Protein AF-A0A2G2FXB5-F1 (afdb_monomer_lite)

Structure (mmCIF, N/CA/C/O backbone):
data_AF-A0A2G2FXB5-F1
#
_entry.id   AF-A0A2G2FXB5-F1
#
loop_
_atom_site.group_PDB
_atom_site.id
_atom_site.type_symbol
_atom_site.label_atom_id
_atom_site.label_alt_id
_atom_site.label_comp_id
_atom_site.label_asym_id
_atom_site.label_entity_id
_atom_site.label_seq_id
_atom_site.pdbx_PDB_ins_code
_atom_site.Cartn_x
_atom_site.Cartn_y
_atom_site.Cartn_z
_atom_site.occupancy
_atom_site.B_iso_or_equiv
_atom_site.auth_seq_id
_atom_site.auth_comp_id
_atom_site.auth_asym_id
_atom_site.auth_atom_id
_atom_site.pdbx_PDB_model_num
ATOM 1 N N . MET A 1 1 ? 2.575 -8.261 8.551 1.00 86.75 1 MET A N 1
ATOM 2 C CA . MET A 1 1 ? 2.465 -9.200 7.408 1.00 86.75 1 MET A CA 1
ATOM 3 C C . MET A 1 1 ? 3.075 -8.550 6.173 1.00 86.75 1 MET A C 1
ATOM 5 O O . MET A 1 1 ? 3.110 -7.331 6.108 1.00 86.75 1 MET A O 1
ATOM 9 N N . GLN A 1 2 ? 3.589 -9.329 5.219 1.00 92.19 2 GLN A N 1
ATOM 10 C CA . GLN A 1 2 ? 4.166 -8.803 3.977 1.00 92.19 2 GLN A CA 1
ATOM 11 C C . GLN A 1 2 ? 3.518 -9.486 2.769 1.00 92.19 2 GLN A C 1
ATOM 13 O O . GLN A 1 2 ? 3.446 -10.712 2.721 1.00 92.19 2 GLN A O 1
ATOM 18 N N . ILE A 1 3 ? 3.034 -8.696 1.811 1.00 93.00 3 ILE A N 1
ATOM 19 C CA . ILE A 1 3 ? 2.403 -9.159 0.571 1.00 93.00 3 ILE A CA 1
ATOM 20 C C . ILE A 1 3 ? 3.234 -8.677 -0.614 1.00 93.00 3 ILE A C 1
ATOM 22 O O . ILE A 1 3 ? 3.583 -7.502 -0.690 1.00 93.00 3 ILE A O 1
ATOM 26 N N . TYR A 1 4 ? 3.462 -9.564 -1.577 1.00 94.19 4 TYR A N 1
ATOM 27 C CA . TYR A 1 4 ? 3.954 -9.196 -2.901 1.00 94.19 4 TYR A CA 1
ATOM 28 C C . TYR A 1 4 ? 2.784 -9.125 -3.877 1.00 94.19 4 TYR A C 1
ATOM 30 O O . TYR A 1 4 ? 2.021 -10.085 -4.032 1.00 94.19 4 TYR A O 1
ATOM 38 N N . TYR A 1 5 ? 2.629 -7.984 -4.539 1.00 93.88 5 TYR A N 1
ATOM 39 C CA . TYR A 1 5 ? 1.559 -7.763 -5.496 1.00 93.88 5 TYR A CA 1
ATOM 40 C C . TYR A 1 5 ? 2.108 -7.050 -6.731 1.00 93.88 5 TYR A C 1
ATOM 42 O O . TYR A 1 5 ? 2.212 -5.829 -6.781 1.00 93.88 5 TYR A O 1
ATOM 50 N N . GLY A 1 6 ? 2.514 -7.853 -7.721 1.00 92.56 6 GLY A N 1
ATOM 51 C CA . GLY A 1 6 ? 3.291 -7.333 -8.845 1.00 92.56 6 GLY A CA 1
ATOM 52 C C . GLY A 1 6 ? 4.656 -6.847 -8.340 1.00 92.56 6 GLY A C 1
ATOM 53 O O . GLY A 1 6 ? 5.256 -7.541 -7.517 1.00 92.56 6 GLY A O 1
ATOM 54 N N . PRO A 1 7 ? 5.137 -5.670 -8.773 1.00 93.62 7 PRO A N 1
ATOM 55 C CA . PRO A 1 7 ? 6.385 -5.092 -8.277 1.00 93.62 7 PRO A CA 1
ATOM 56 C C . PRO A 1 7 ? 6.242 -4.402 -6.912 1.00 93.62 7 PRO A C 1
ATOM 58 O O . PRO A 1 7 ? 7.241 -3.969 -6.343 1.00 93.62 7 PRO A O 1
ATOM 61 N N . TYR A 1 8 ? 5.023 -4.291 -6.379 1.00 94.50 8 TYR A N 1
ATOM 62 C CA . TYR A 1 8 ? 4.770 -3.658 -5.092 1.00 94.50 8 TYR A CA 1
ATOM 63 C C . TYR A 1 8 ? 4.905 -4.657 -3.939 1.00 94.50 8 TYR A C 1
ATOM 65 O O . TYR A 1 8 ? 4.429 -5.796 -3.999 1.00 94.50 8 TYR A O 1
ATOM 73 N N . ILE A 1 9 ? 5.519 -4.190 -2.860 1.00 95.38 9 ILE A N 1
ATOM 74 C CA . ILE A 1 9 ? 5.670 -4.869 -1.579 1.00 95.38 9 ILE A CA 1
ATOM 75 C C . ILE A 1 9 ? 4.828 -4.097 -0.568 1.00 95.38 9 ILE A C 1
ATOM 77 O O . ILE A 1 9 ? 5.109 -2.941 -0.266 1.00 95.38 9 ILE A O 1
ATOM 81 N N . ILE A 1 10 ? 3.791 -4.738 -0.041 1.00 94.56 10 ILE A N 1
ATOM 82 C CA . ILE A 1 10 ? 2.894 -4.153 0.950 1.00 94.56 10 ILE A CA 1
ATOM 83 C C . ILE A 1 10 ? 3.254 -4.749 2.304 1.00 94.56 10 ILE A C 1
ATOM 85 O O . ILE A 1 10 ? 3.104 -5.955 2.518 1.00 94.56 10 ILE A O 1
ATOM 89 N N . LYS A 1 11 ? 3.730 -3.912 3.220 1.00 93.62 11 LYS A N 1
ATOM 90 C CA . LYS A 1 11 ? 4.033 -4.285 4.601 1.00 93.62 11 LYS A CA 1
ATOM 91 C C . LYS A 1 11 ? 2.942 -3.758 5.512 1.00 93.62 11 LYS A C 1
ATOM 93 O O . LYS A 1 11 ? 2.582 -2.588 5.440 1.00 93.62 11 LYS A O 1
ATOM 98 N N . THR A 1 12 ? 2.417 -4.624 6.365 1.00 91.25 12 THR A N 1
ATOM 99 C CA . THR A 1 12 ? 1.398 -4.270 7.347 1.00 91.25 12 THR A CA 1
ATOM 100 C C . THR A 1 12 ? 1.887 -4.535 8.763 1.00 91.25 12 THR A C 1
ATOM 102 O O . THR A 1 12 ? 2.456 -5.595 9.045 1.00 91.25 12 THR A O 1
ATOM 105 N N . HIS A 1 13 ? 1.641 -3.583 9.655 1.00 88.81 13 HIS A N 1
ATOM 106 C CA . HIS A 1 13 ? 2.003 -3.645 11.067 1.00 88.81 13 HIS A CA 1
ATOM 107 C C . HIS A 1 13 ? 0.854 -3.083 11.897 1.00 88.81 13 HIS A C 1
ATOM 109 O O . HIS A 1 13 ? 0.305 -2.045 11.543 1.00 88.81 13 HIS A O 1
ATOM 115 N N . GLU A 1 14 ? 0.489 -3.752 12.984 1.00 85.19 14 GLU A N 1
ATOM 116 C CA . GLU A 1 14 ? -0.526 -3.248 13.908 1.00 85.19 14 GLU A CA 1
ATOM 117 C C . GLU A 1 14 ? 0.146 -2.674 15.152 1.00 85.19 14 GLU A C 1
ATOM 119 O O . GLU A 1 14 ? 1.022 -3.313 15.734 1.00 85.19 14 GLU A O 1
ATOM 124 N N . LEU A 1 15 ? -0.244 -1.456 15.524 1.00 82.19 15 LEU A N 1
ATOM 125 C CA . LEU A 1 15 ? 0.225 -0.760 16.719 1.00 82.19 15 LEU A CA 1
ATOM 126 C C . LEU A 1 15 ? -0.919 0.089 17.278 1.00 82.19 15 LEU A C 1
ATOM 128 O O . LEU A 1 15 ? -1.571 0.806 16.520 1.00 82.19 15 LEU A O 1
ATOM 132 N N . ASP A 1 16 ? -1.168 0.012 18.586 1.00 81.88 16 ASP A N 1
ATOM 133 C CA . ASP A 1 16 ? -2.212 0.782 19.283 1.00 81.88 16 ASP A CA 1
ATOM 134 C C . ASP A 1 16 ? -3.594 0.706 18.610 1.00 81.88 16 ASP A C 1
ATOM 136 O O . ASP A 1 16 ? -4.266 1.721 18.422 1.00 81.88 16 ASP A O 1
ATOM 140 N N . GLN A 1 17 ? -4.001 -0.505 18.205 1.00 79.25 17 GLN A N 1
ATOM 141 C CA . GLN A 1 17 ? -5.250 -0.774 17.476 1.00 79.25 17 GLN A CA 1
ATOM 142 C C . GLN A 1 17 ? -5.356 -0.055 16.122 1.00 79.25 17 GLN A C 1
ATOM 144 O O . GLN A 1 17 ? -6.455 0.149 15.614 1.00 79.25 17 GL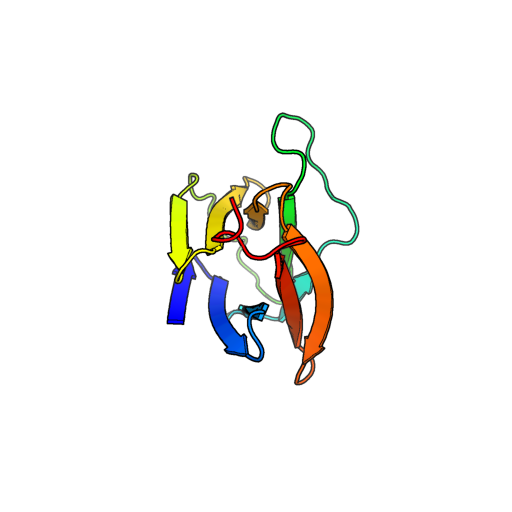N A O 1
ATOM 149 N N . LYS A 1 18 ? -4.231 0.330 15.513 1.00 86.81 18 LYS A N 1
ATOM 150 C CA . LYS A 1 18 ? -4.166 0.930 14.176 1.00 86.81 18 LYS A CA 1
ATOM 151 C C . LYS A 1 18 ? -3.350 0.039 13.259 1.00 86.81 18 LYS A C 1
ATOM 153 O O . LYS A 1 18 ? -2.289 -0.449 13.640 1.00 86.81 18 LYS A O 1
ATOM 158 N N . LEU A 1 19 ? -3.814 -0.125 12.028 1.00 89.25 19 LEU A N 1
ATOM 159 C CA . LEU A 1 19 ? -3.080 -0.832 10.992 1.00 89.25 19 LEU A CA 1
ATOM 160 C C . LEU A 1 19 ? -2.249 0.155 10.176 1.00 89.25 19 LEU A C 1
ATOM 162 O O . LEU A 1 19 ? -2.780 0.931 9.386 1.00 89.25 19 LEU A O 1
ATOM 166 N N . SER A 1 20 ? -0.935 0.088 10.317 1.00 91.25 20 SER A N 1
ATOM 167 C CA . SER A 1 20 ? 0.002 0.760 9.426 1.00 91.25 20 SER A CA 1
ATOM 168 C C . SER A 1 20 ? 0.240 -0.096 8.185 1.00 91.25 20 SER A C 1
ATOM 170 O O . SER A 1 20 ? 0.563 -1.278 8.291 1.00 91.25 20 SER A O 1
ATOM 172 N N . VAL A 1 21 ? 0.085 0.498 7.006 1.00 92.25 21 VAL A N 1
ATOM 173 C CA . VAL A 1 21 ? 0.299 -0.107 5.694 1.00 92.25 21 VAL A CA 1
ATOM 174 C C . VAL A 1 21 ? 1.334 0.724 4.952 1.00 92.25 21 VAL A C 1
ATOM 176 O O . VAL A 1 21 ? 1.088 1.875 4.608 1.00 92.25 21 VAL A O 1
ATOM 179 N N . GLN A 1 22 ? 2.488 0.135 4.690 1.00 93.69 22 GLN A N 1
ATOM 180 C CA . GLN A 1 22 ? 3.578 0.760 3.955 1.00 93.69 22 GLN A CA 1
ATOM 181 C C . GLN A 1 22 ? 3.729 0.064 2.606 1.00 93.69 22 GLN A C 1
ATOM 183 O O . GLN A 1 22 ? 3.737 -1.169 2.539 1.00 93.69 22 GLN A O 1
ATOM 188 N N . VAL A 1 23 ? 3.846 0.844 1.534 1.00 93.12 23 VAL A N 1
ATOM 189 C CA . VAL A 1 23 ? 4.017 0.317 0.177 1.00 93.12 23 VAL A CA 1
ATOM 190 C C . VAL A 1 23 ? 5.408 0.681 -0.319 1.00 93.12 23 VAL A C 1
ATOM 192 O O . VAL A 1 23 ? 5.785 1.848 -0.351 1.00 93.12 23 VAL A O 1
ATOM 195 N N . THR A 1 24 ? 6.186 -0.325 -0.701 1.00 94.12 24 THR A N 1
ATOM 196 C CA . THR A 1 24 ? 7.528 -0.153 -1.263 1.00 94.12 24 THR A CA 1
ATOM 197 C C . THR A 1 24 ? 7.704 -1.002 -2.518 1.00 94.12 24 THR A C 1
ATOM 199 O O . THR A 1 24 ? 6.825 -1.771 -2.899 1.00 94.12 24 THR A O 1
ATOM 202 N N . SER A 1 25 ? 8.839 -0.861 -3.193 1.00 93.00 25 SER A N 1
ATOM 203 C CA . SER A 1 25 ? 9.232 -1.690 -4.330 1.00 93.00 25 SER A CA 1
ATOM 204 C C . SER A 1 25 ? 10.744 -1.881 -4.305 1.00 93.00 25 SER A C 1
ATOM 206 O O . SER A 1 25 ? 11.469 -1.026 -3.801 1.00 93.00 25 SER A O 1
ATOM 208 N N . ALA A 1 26 ? 11.219 -3.009 -4.831 1.00 90.81 26 ALA A N 1
ATOM 209 C CA . ALA A 1 26 ? 12.647 -3.223 -5.072 1.00 90.81 26 ALA A CA 1
ATOM 210 C C . ALA A 1 26 ? 13.116 -2.601 -6.400 1.00 90.81 26 ALA A C 1
ATOM 212 O O . ALA A 1 26 ? 14.314 -2.508 -6.641 1.00 90.81 26 ALA A O 1
ATOM 213 N N . LEU A 1 27 ? 12.180 -2.212 -7.274 1.00 89.50 27 LEU A N 1
ATOM 214 C CA . LEU A 1 27 ? 12.475 -1.744 -8.631 1.00 89.50 27 LEU A CA 1
ATOM 215 C C . LEU A 1 27 ? 12.605 -0.221 -8.740 1.00 89.50 27 LEU A C 1
ATOM 217 O O . LEU A 1 27 ? 13.022 0.267 -9.786 1.00 89.50 27 LEU A O 1
ATOM 221 N N . GLY A 1 28 ? 12.220 0.520 -7.702 1.00 89.19 28 GLY A N 1
ATOM 222 C CA . GLY A 1 28 ? 12.225 1.976 -7.709 1.00 89.19 28 GLY A CA 1
ATOM 223 C C . GLY A 1 28 ? 11.475 2.570 -6.522 1.00 89.19 28 GLY A C 1
ATOM 224 O O . GLY A 1 28 ? 11.090 1.858 -5.587 1.00 89.19 28 GLY A O 1
ATOM 225 N N . ASP A 1 29 ? 11.256 3.880 -6.577 1.00 91.12 29 ASP A N 1
ATOM 226 C CA . ASP A 1 29 ? 10.607 4.624 -5.506 1.00 91.12 29 ASP A CA 1
ATOM 227 C C . ASP A 1 29 ? 9.097 4.665 -5.685 1.00 91.12 29 ASP A C 1
ATOM 229 O O . ASP A 1 29 ? 8.576 5.000 -6.751 1.00 91.12 29 ASP A O 1
ATOM 233 N N . VAL A 1 30 ? 8.403 4.306 -4.609 1.00 91.81 30 VAL A N 1
ATOM 234 C CA . VAL A 1 30 ? 6.949 4.347 -4.527 1.00 91.81 30 VAL A CA 1
ATOM 235 C C . VAL A 1 30 ? 6.544 5.631 -3.828 1.00 91.81 30 VAL A C 1
ATOM 237 O O . VAL A 1 30 ? 7.014 5.890 -2.720 1.00 91.81 30 VAL A O 1
ATOM 240 N N . SER A 1 31 ? 5.649 6.382 -4.457 1.00 91.00 31 SER A N 1
ATOM 241 C CA . SER A 1 31 ? 4.995 7.541 -3.862 1.00 91.00 31 SER A CA 1
ATOM 242 C C . SER A 1 31 ? 3.480 7.406 -3.938 1.00 91.00 31 SER A C 1
ATOM 244 O O . SER A 1 31 ? 2.939 6.729 -4.812 1.00 91.00 31 SER A O 1
ATOM 246 N N . MET A 1 32 ? 2.777 8.027 -3.003 1.00 89.94 32 MET A N 1
ATOM 247 C CA . MET A 1 32 ? 1.323 8.081 -3.000 1.00 89.94 32 MET A CA 1
ATOM 248 C C . MET A 1 32 ? 0.830 9.129 -3.996 1.00 89.94 32 MET A C 1
ATOM 250 O O . MET A 1 32 ? 1.312 10.260 -4.006 1.00 89.94 32 MET A O 1
ATOM 254 N N . SER A 1 33 ? -0.157 8.773 -4.811 1.00 81.69 33 SER A N 1
ATOM 255 C CA . SER A 1 33 ? -0.779 9.716 -5.737 1.00 81.69 33 SER A CA 1
ATOM 256 C C . SER A 1 33 ? -1.638 10.713 -4.955 1.00 81.69 33 SER A C 1
ATOM 258 O O . SER A 1 33 ? -2.441 10.327 -4.095 1.00 81.69 33 SER A O 1
ATOM 260 N N . GLU A 1 34 ? -1.467 12.003 -5.241 1.00 65.12 34 GLU A N 1
ATOM 261 C CA . GLU A 1 34 ? -2.271 13.068 -4.629 1.00 65.12 34 GLU A CA 1
ATOM 262 C C . GLU A 1 34 ? -3.700 13.091 -5.189 1.00 65.12 34 GLU A C 1
ATOM 264 O O . GLU A 1 34 ? -4.650 13.346 -4.447 1.00 65.12 34 GLU A O 1
ATOM 269 N N . GLU A 1 35 ? -3.865 12.732 -6.466 1.00 57.50 35 GLU A N 1
ATOM 270 C CA . GLU A 1 35 ? -5.157 12.675 -7.144 1.00 57.50 35 GLU A CA 1
ATOM 271 C C . GLU A 1 35 ? -5.731 11.252 -7.129 1.00 57.50 35 GLU A C 1
ATOM 273 O O . GLU A 1 35 ? -5.186 10.305 -7.700 1.00 57.50 35 GLU A O 1
ATOM 278 N N . ALA A 1 36 ? -6.875 11.095 -6.465 1.00 53.56 36 ALA A N 1
ATOM 279 C CA . ALA A 1 36 ? -7.674 9.883 -6.535 1.00 53.56 36 ALA A CA 1
ATOM 280 C C . ALA A 1 36 ? -8.419 9.851 -7.881 1.00 53.56 36 ALA A C 1
ATOM 282 O O . ALA A 1 36 ? -9.584 10.238 -7.966 1.00 53.56 36 ALA A O 1
ATOM 283 N N . HIS A 1 37 ? -7.758 9.408 -8.952 1.00 52.66 37 HIS A N 1
ATOM 284 C CA . HIS A 1 37 ? -8.431 9.144 -10.224 1.00 52.66 37 HIS A CA 1
ATOM 285 C C . HIS A 1 37 ? -9.302 7.883 -10.100 1.00 52.66 37 HIS A C 1
ATOM 287 O O . HIS A 1 37 ? -8.917 6.804 -10.542 1.00 52.66 37 HIS A O 1
ATOM 293 N N . HIS A 1 38 ? -10.495 8.007 -9.512 1.00 55.56 38 HIS A N 1
ATOM 294 C CA . HIS A 1 38 ? -11.492 6.927 -9.484 1.00 55.56 38 HIS A CA 1
ATOM 295 C C . HIS A 1 38 ? -12.678 7.276 -10.380 1.00 55.56 38 HIS A C 1
ATOM 297 O O . HIS A 1 38 ? -13.722 7.683 -9.873 1.00 55.56 38 HIS A O 1
ATOM 303 N N . PRO A 1 39 ? -12.568 7.120 -11.713 1.00 44.78 39 PRO A N 1
ATOM 304 C CA . PRO A 1 39 ? -13.682 7.431 -12.597 1.00 44.78 39 PRO A CA 1
ATOM 305 C C . PRO A 1 39 ? -14.903 6.525 -12.367 1.00 44.78 39 PRO A C 1
ATOM 307 O O . PRO A 1 39 ? -16.013 6.951 -12.663 1.00 44.78 39 PRO A O 1
ATOM 310 N N . HIS A 1 40 ? -14.761 5.324 -11.784 1.00 51.75 40 HIS A N 1
ATOM 311 C CA . HIS A 1 40 ? -15.899 4.421 -11.575 1.00 51.75 40 HIS A CA 1
ATOM 312 C C . HIS A 1 40 ? -15.752 3.508 -10.336 1.00 51.75 40 HIS A C 1
ATOM 314 O O . HIS A 1 40 ? -15.040 2.509 -10.363 1.00 51.75 40 HIS A O 1
ATOM 320 N N . GLY A 1 41 ? -16.502 3.802 -9.264 1.00 53.28 41 GLY A N 1
ATOM 321 C CA . GLY A 1 41 ? -17.125 2.764 -8.420 1.00 53.28 41 GLY A CA 1
ATOM 322 C C . GLY A 1 41 ? -16.592 2.514 -7.002 1.00 53.28 41 GLY A C 1
ATOM 323 O O . GLY A 1 41 ? -17.373 2.052 -6.172 1.00 53.28 41 GLY A O 1
ATOM 324 N N . PHE A 1 42 ? -15.337 2.835 -6.667 1.00 56.69 42 PHE A N 1
ATOM 325 C CA . PHE A 1 42 ? -14.819 2.642 -5.300 1.00 56.69 42 PHE A CA 1
ATOM 326 C C . PHE A 1 42 ? -14.457 3.980 -4.633 1.00 56.69 42 PHE A C 1
ATOM 328 O O . PHE A 1 42 ? -13.460 4.591 -5.009 1.00 56.69 42 PHE A O 1
ATOM 335 N N . PRO A 1 43 ? -15.218 4.435 -3.618 1.00 63.06 43 PRO A N 1
ATOM 336 C CA . PRO A 1 43 ? -15.085 5.787 -3.060 1.00 63.06 43 PRO A CA 1
ATOM 337 C C . PRO A 1 43 ? -13.814 6.023 -2.221 1.00 63.06 43 PRO A C 1
ATOM 339 O O . PRO A 1 43 ? -13.541 7.157 -1.848 1.00 63.06 43 PRO A O 1
ATOM 342 N N . ASN A 1 44 ? -13.023 4.979 -1.940 1.00 77.19 44 ASN A N 1
ATOM 343 C CA . ASN A 1 44 ? -11.952 4.998 -0.933 1.00 77.19 44 ASN A CA 1
ATOM 344 C C . ASN A 1 44 ? -10.630 4.388 -1.432 1.00 77.19 44 ASN A C 1
ATOM 346 O O . ASN A 1 44 ? -9.955 3.655 -0.703 1.00 77.19 44 ASN A O 1
ATOM 350 N N . GLY A 1 45 ? -10.304 4.564 -2.709 1.00 83.31 45 GLY A N 1
ATOM 351 C CA . GLY A 1 45 ? -9.030 4.085 -3.235 1.00 83.31 45 GLY A CA 1
ATOM 352 C C . GLY A 1 45 ? -7.899 5.062 -2.919 1.00 83.31 45 GLY A C 1
ATOM 353 O O . GLY A 1 45 ? -8.028 6.263 -3.150 1.00 83.31 45 GLY A O 1
ATOM 354 N N . ILE A 1 46 ? -6.773 4.545 -2.448 1.00 87.94 46 ILE A N 1
ATOM 355 C CA . ILE A 1 46 ? -5.518 5.288 -2.353 1.00 87.94 46 ILE A CA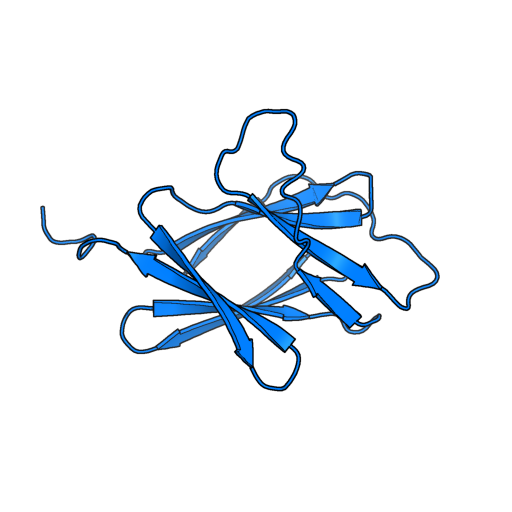 1
ATOM 356 C C . ILE A 1 46 ? -4.557 4.678 -3.362 1.00 87.94 46 ILE A C 1
ATOM 358 O O . ILE A 1 46 ? -4.319 3.469 -3.328 1.00 87.94 46 ILE A O 1
ATOM 362 N N . CYS A 1 47 ? -4.052 5.504 -4.274 1.00 89.50 47 CYS A N 1
ATOM 363 C CA . CYS A 1 47 ? -3.164 5.063 -5.340 1.00 89.50 47 CYS A CA 1
ATOM 364 C C . CYS A 1 47 ? -1.697 5.291 -4.976 1.00 89.50 47 CYS A C 1
ATOM 366 O O . CYS A 1 47 ? -1.357 6.221 -4.243 1.00 89.50 47 CYS A O 1
ATOM 368 N N . PHE A 1 48 ? -0.845 4.415 -5.494 1.00 91.19 48 PHE A N 1
ATOM 369 C CA . PHE A 1 48 ? 0.598 4.468 -5.353 1.00 91.19 48 PHE A CA 1
ATOM 370 C C . PHE A 1 48 ? 1.253 4.274 -6.710 1.00 91.19 48 PHE A C 1
ATOM 372 O O . PHE A 1 48 ? 0.913 3.343 -7.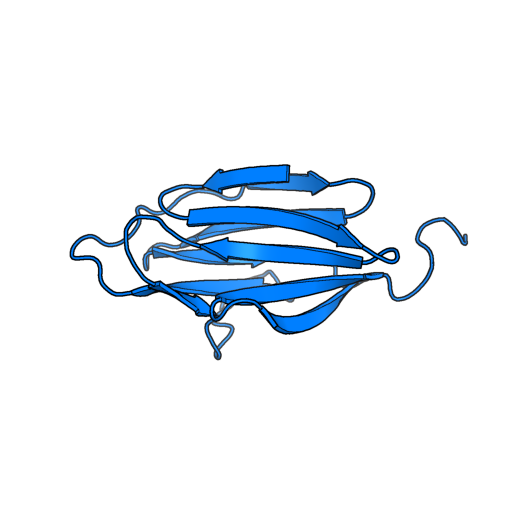448 1.00 91.19 48 PHE A O 1
ATOM 379 N N . ASN A 1 49 ? 2.246 5.111 -6.980 1.00 91.25 49 ASN A N 1
ATOM 380 C CA . ASN A 1 49 ? 2.940 5.180 -8.249 1.00 91.25 49 ASN A CA 1
ATOM 381 C C . ASN A 1 49 ? 4.383 4.751 -8.054 1.00 91.25 49 ASN A C 1
ATOM 383 O O . ASN A 1 49 ? 5.066 5.204 -7.139 1.00 91.25 49 ASN A O 1
ATOM 387 N N . LEU A 1 50 ? 4.840 3.853 -8.921 1.00 90.94 50 LEU A N 1
ATOM 388 C CA . LEU A 1 50 ? 6.218 3.397 -8.943 1.00 90.94 50 LEU A CA 1
ATOM 389 C C . LEU A 1 50 ? 7.010 4.194 -9.985 1.00 90.94 50 LEU A C 1
ATOM 391 O O . LEU A 1 50 ? 6.745 4.110 -11.183 1.00 90.94 50 LEU A O 1
ATOM 395 N N . SER A 1 51 ? 8.000 4.942 -9.512 1.00 88.38 51 SER A N 1
ATOM 396 C CA . SER A 1 51 ? 8.904 5.766 -10.312 1.00 88.38 51 SER A CA 1
ATOM 397 C C . SER A 1 51 ? 10.317 5.170 -10.344 1.00 88.38 51 SER A C 1
ATOM 399 O O . SER A 1 51 ? 10.646 4.266 -9.577 1.00 88.38 51 SER A O 1
ATOM 401 N N . GLY A 1 52 ? 11.163 5.640 -11.266 1.00 82.44 52 GLY A N 1
ATOM 402 C CA . GLY A 1 52 ? 12.569 5.215 -11.345 1.00 82.44 52 GLY A CA 1
ATOM 403 C C . GLY A 1 52 ? 12.810 3.874 -12.045 1.00 82.44 52 GLY A C 1
ATOM 404 O O . GLY A 1 52 ? 13.936 3.382 -12.060 1.00 82.44 52 GLY A O 1
ATOM 405 N N . THR A 1 53 ? 11.785 3.294 -12.672 1.00 80.31 53 THR A N 1
ATOM 406 C CA . THR A 1 53 ? 11.897 2.036 -13.421 1.00 80.31 53 THR A CA 1
ATOM 407 C C . THR A 1 53 ? 11.645 2.264 -14.914 1.00 80.31 53 THR A C 1
ATOM 409 O O . THR A 1 53 ? 10.837 3.110 -15.296 1.00 80.31 53 THR A O 1
ATOM 412 N N . LYS A 1 54 ? 12.323 1.486 -15.770 1.00 77.44 54 LYS A N 1
ATOM 413 C CA . LYS A 1 54 ? 12.115 1.515 -17.230 1.00 77.44 54 LYS A CA 1
ATOM 414 C C . LYS A 1 54 ? 10.838 0.792 -17.670 1.00 77.44 54 LYS A C 1
ATOM 416 O O . LYS A 1 54 ? 10.350 1.054 -18.764 1.00 77.44 54 LYS A O 1
ATOM 421 N N . ASN A 1 55 ? 10.311 -0.107 -16.833 1.00 78.81 55 ASN A N 1
ATOM 422 C CA . ASN A 1 55 ? 9.200 -0.987 -17.177 1.00 78.81 55 ASN A CA 1
ATOM 423 C C . ASN A 1 55 ? 7.996 -0.702 -16.285 1.00 78.81 55 ASN A C 1
ATOM 425 O O . ASN A 1 55 ? 8.031 -0.845 -15.065 1.00 78.81 55 ASN A O 1
ATOM 429 N N . LYS A 1 56 ? 6.895 -0.334 -16.922 1.00 85.50 56 LYS A N 1
ATOM 430 C CA . LYS A 1 56 ? 5.618 -0.116 -16.257 1.00 85.50 56 LYS A CA 1
ATOM 431 C C . LYS A 1 56 ? 5.104 -1.415 -15.611 1.00 85.50 56 LYS A C 1
ATOM 433 O O . LYS A 1 56 ? 5.149 -2.454 -16.272 1.00 85.50 56 LYS A O 1
ATOM 438 N N . PRO A 1 57 ? 4.586 -1.374 -14.369 1.00 90.06 57 PRO A N 1
ATOM 439 C CA . PRO A 1 57 ? 3.947 -2.532 -13.751 1.00 90.06 57 PRO A CA 1
ATOM 440 C C . PRO A 1 57 ? 2.819 -3.103 -14.618 1.00 90.06 57 PRO A C 1
ATOM 442 O O . PRO A 1 57 ? 1.986 -2.355 -15.131 1.00 90.06 57 PRO A O 1
ATOM 445 N N . GLU A 1 58 ? 2.777 -4.428 -14.756 1.00 91.88 58 GLU A N 1
ATOM 446 C CA . GLU A 1 58 ? 1.669 -5.110 -15.426 1.00 91.88 58 GLU A CA 1
ATOM 447 C C . GLU A 1 58 ? 0.374 -4.966 -14.620 1.00 91.88 58 GLU A C 1
ATOM 449 O O . GLU A 1 58 ? 0.370 -5.079 -13.388 1.00 91.88 58 GLU A O 1
ATOM 454 N N . ALA A 1 59 ? -0.734 -4.743 -15.329 1.00 91.06 59 ALA A N 1
ATOM 455 C CA . ALA A 1 59 ? -2.054 -4.671 -14.721 1.00 91.06 59 ALA A CA 1
ATOM 456 C C . ALA A 1 59 ? -2.395 -5.987 -14.008 1.00 91.06 59 ALA A C 1
ATOM 458 O O . ALA A 1 59 ? -2.109 -7.083 -14.497 1.00 91.06 59 ALA A O 1
ATOM 459 N N . LYS A 1 60 ? -3.041 -5.884 -12.846 1.00 93.69 60 LYS A N 1
ATOM 460 C CA . LYS A 1 60 ? -3.393 -7.036 -12.016 1.00 93.69 60 LYS A CA 1
ATOM 461 C C . LYS A 1 60 ? -4.780 -6.859 -11.417 1.00 93.69 60 LYS A C 1
ATOM 463 O O . LYS A 1 60 ? -5.075 -5.841 -10.794 1.00 93.69 60 LYS A O 1
ATOM 468 N N . GLY A 1 61 ? -5.624 -7.872 -11.613 1.00 90.00 61 GLY A N 1
ATOM 469 C CA . GLY A 1 61 ? -7.017 -7.867 -11.166 1.00 90.00 61 GLY A CA 1
ATOM 470 C C . GLY A 1 61 ? -7.171 -7.855 -9.644 1.00 90.00 61 GLY A C 1
ATOM 471 O O . GLY A 1 61 ? -6.326 -8.380 -8.918 1.00 90.00 61 GLY A O 1
ATOM 472 N N . LEU A 1 62 ? -8.282 -7.289 -9.172 1.00 91.75 62 LEU A N 1
ATOM 473 C CA . LEU A 1 62 ? -8.554 -7.037 -7.756 1.00 91.75 62 LEU A CA 1
ATOM 474 C C . LEU A 1 62 ? -8.402 -8.286 -6.875 1.00 91.75 62 LEU A C 1
ATOM 476 O O . LEU A 1 62 ? -8.956 -9.345 -7.169 1.00 91.75 62 LEU A O 1
ATOM 480 N N . LYS A 1 63 ? -7.702 -8.146 -5.745 1.00 93.38 63 LYS A N 1
ATOM 481 C CA . LYS A 1 63 ? -7.574 -9.200 -4.733 1.00 93.38 63 LYS A CA 1
ATOM 482 C C . LYS A 1 63 ? -7.803 -8.649 -3.332 1.00 93.38 63 LYS A C 1
ATOM 484 O O . LYS A 1 63 ? -7.184 -7.666 -2.931 1.00 93.38 63 LYS A O 1
ATOM 489 N N . LYS A 1 64 ? -8.694 -9.303 -2.584 1.00 91.88 64 LYS A N 1
ATOM 490 C CA . LYS A 1 64 ? -9.004 -8.969 -1.190 1.00 91.88 64 LYS A CA 1
ATOM 491 C C . LYS A 1 64 ? -7.953 -9.552 -0.244 1.00 91.88 64 LYS A C 1
ATOM 493 O O . LYS A 1 64 ? -7.549 -10.704 -0.397 1.00 91.88 64 LYS A O 1
ATOM 498 N N . TYR A 1 65 ? -7.583 -8.768 0.760 1.00 90.31 65 TYR A N 1
ATOM 499 C CA . TYR A 1 65 ? -6.719 -9.148 1.869 1.00 90.31 65 TYR A CA 1
ATOM 500 C C . TYR A 1 65 ? -7.402 -8.815 3.198 1.00 90.31 65 TYR A C 1
ATOM 502 O O . TYR A 1 65 ? -8.184 -7.864 3.292 1.00 90.31 65 TYR A O 1
ATOM 510 N N . ALA A 1 66 ? -7.117 -9.625 4.213 1.00 88.50 66 ALA A N 1
ATOM 511 C CA . ALA A 1 66 ? -7.591 -9.436 5.575 1.00 88.50 66 ALA A CA 1
ATOM 512 C C . ALA A 1 66 ? -6.398 -9.490 6.534 1.00 88.50 66 ALA A C 1
ATOM 514 O O . ALA A 1 66 ? -5.508 -10.326 6.368 1.00 88.50 66 ALA A O 1
ATOM 515 N N . PHE A 1 67 ? -6.381 -8.595 7.514 1.00 84.31 67 PHE A N 1
ATOM 516 C CA . PHE A 1 67 ? -5.389 -8.553 8.577 1.00 84.31 67 PHE A CA 1
ATOM 517 C C . PHE A 1 67 ? -6.092 -8.199 9.888 1.00 84.31 67 PHE A C 1
ATOM 519 O O . PHE A 1 67 ? -6.516 -7.060 10.076 1.00 84.31 67 PHE A O 1
ATOM 526 N N . GLY A 1 68 ? -6.273 -9.190 10.764 1.00 83.81 68 GLY A N 1
ATOM 527 C CA . GLY A 1 68 ? -7.170 -9.044 11.909 1.00 83.81 68 GLY A CA 1
ATOM 528 C C . GLY A 1 68 ? -8.575 -8.661 11.437 1.00 83.81 68 GLY A C 1
ATOM 529 O O . GLY A 1 68 ? -9.157 -9.333 10.586 1.00 83.81 68 GLY A O 1
ATOM 530 N N . GLU A 1 69 ? -9.090 -7.546 11.947 1.00 83.81 69 GLU A N 1
ATOM 531 C CA . GLU A 1 69 ? -10.409 -7.008 11.583 1.00 83.81 69 GLU A CA 1
ATOM 532 C C . GLU A 1 69 ? -10.366 -6.096 10.346 1.00 83.81 69 GLU A C 1
ATOM 534 O O . GLU A 1 69 ? -11.398 -5.768 9.756 1.00 83.81 69 GLU A O 1
ATOM 539 N N . TYR A 1 70 ? -9.169 -5.716 9.897 1.00 86.38 70 TYR A N 1
ATOM 540 C CA . TYR A 1 70 ? -8.978 -4.857 8.738 1.00 86.38 70 TYR A CA 1
ATOM 541 C C . TYR A 1 70 ? -9.108 -5.650 7.442 1.00 86.38 70 TYR A C 1
ATOM 543 O O . TYR A 1 70 ? -8.477 -6.692 7.256 1.00 86.38 70 TYR A O 1
ATOM 551 N N . THR A 1 71 ? -9.877 -5.117 6.494 1.00 87.31 71 THR A N 1
ATOM 552 C CA . THR A 1 71 ? -9.955 -5.657 5.133 1.00 87.31 71 THR A CA 1
ATOM 553 C C . THR A 1 71 ? -9.704 -4.563 4.110 1.00 87.31 71 THR A C 1
ATOM 555 O O . THR A 1 71 ? -10.202 -3.443 4.239 1.00 87.31 71 THR A O 1
ATOM 558 N N . PHE A 1 72 ? -8.921 -4.897 3.089 1.00 87.94 72 PHE A N 1
ATOM 559 C CA . PHE A 1 72 ? -8.630 -4.013 1.967 1.00 87.94 72 PHE A CA 1
ATOM 560 C C . PHE A 1 72 ? -8.491 -4.820 0.675 1.00 87.94 72 PHE A C 1
ATOM 562 O O . PHE A 1 72 ? -8.244 -6.028 0.692 1.00 87.94 72 PHE A O 1
ATOM 569 N N . ILE A 1 73 ? -8.694 -4.158 -0.457 1.00 91.25 73 ILE A N 1
ATOM 570 C CA . ILE A 1 73 ? -8.586 -4.744 -1.793 1.00 91.25 73 ILE A CA 1
ATOM 571 C C . ILE A 1 73 ? -7.427 -4.059 -2.506 1.00 91.25 73 ILE A C 1
ATOM 573 O O . ILE A 1 73 ? -7.336 -2.836 -2.490 1.00 91.25 73 ILE A O 1
ATOM 577 N N . LEU A 1 74 ? -6.554 -4.850 -3.126 1.00 92.75 74 LEU A N 1
ATOM 578 C CA . LEU A 1 74 ? -5.454 -4.361 -3.953 1.00 92.75 74 LEU A CA 1
ATOM 579 C C . LEU A 1 74 ? -5.756 -4.607 -5.432 1.00 92.75 74 LEU A C 1
ATOM 581 O O . LEU A 1 74 ? -6.299 -5.658 -5.773 1.00 92.75 74 LEU A O 1
ATOM 585 N N . GLY A 1 75 ? -5.365 -3.672 -6.293 1.00 92.56 75 GLY A N 1
ATOM 586 C CA . GLY A 1 75 ? -5.407 -3.795 -7.753 1.00 92.56 75 GLY A CA 1
ATOM 587 C C . GLY A 1 75 ? -4.280 -3.005 -8.404 1.00 92.56 75 GLY A C 1
ATOM 588 O O . GLY A 1 75 ? -3.883 -1.984 -7.856 1.00 92.56 75 GLY A O 1
ATOM 589 N N . ILE A 1 76 ? -3.765 -3.459 -9.550 1.00 92.38 76 ILE A N 1
ATOM 590 C CA . ILE A 1 76 ? -2.869 -2.644 -10.387 1.00 92.38 76 ILE A CA 1
ATOM 591 C C . ILE A 1 76 ? -3.616 -2.296 -11.666 1.00 92.38 76 ILE A C 1
ATOM 593 O O . ILE A 1 76 ? -4.062 -3.193 -12.385 1.00 92.38 76 ILE A O 1
ATOM 597 N N . ASN A 1 77 ? -3.776 -1.003 -11.932 1.00 89.69 77 ASN A N 1
ATOM 598 C CA . ASN A 1 77 ? -4.511 -0.529 -13.097 1.00 89.69 77 ASN A CA 1
ATOM 599 C C . ASN A 1 77 ? -3.671 -0.623 -14.387 1.00 89.69 77 ASN A C 1
ATOM 601 O O . ASN A 1 77 ? -2.485 -0.954 -14.382 1.00 89.69 77 ASN A O 1
ATOM 605 N N . ASN A 1 78 ? -4.288 -0.281 -15.519 1.00 87.38 78 ASN A N 1
ATOM 606 C CA . ASN A 1 78 ? -3.624 -0.314 -16.822 1.00 87.38 78 ASN A CA 1
ATOM 607 C C . ASN A 1 78 ? -2.507 0.719 -16.964 1.00 87.38 78 ASN A C 1
ATOM 609 O O . ASN A 1 78 ? -1.744 0.613 -17.919 1.00 87.38 78 ASN A O 1
ATOM 613 N N . ILE A 1 79 ? -2.407 1.713 -16.072 1.00 88.06 79 ILE A N 1
ATOM 614 C CA . ILE A 1 79 ? -1.300 2.675 -16.022 1.00 88.06 79 ILE A CA 1
ATOM 615 C C . ILE A 1 79 ? -0.188 2.274 -15.032 1.00 88.06 79 ILE A C 1
ATOM 617 O O . ILE A 1 79 ? 0.847 2.930 -14.989 1.00 88.06 79 ILE A O 1
ATOM 621 N N . GLY A 1 80 ? -0.314 1.110 -14.387 1.00 88.88 80 GLY A N 1
ATOM 622 C CA . GLY A 1 80 ? 0.707 0.523 -13.521 1.00 88.88 80 GLY A CA 1
ATOM 623 C C . GLY A 1 80 ? 0.655 1.010 -12.071 1.00 88.88 80 GLY A C 1
ATOM 624 O O . GLY A 1 80 ? 1.524 0.644 -11.281 1.00 88.88 80 GLY A O 1
ATOM 625 N N . GLU A 1 81 ? -0.350 1.799 -11.698 1.00 91.06 81 GLU A N 1
ATOM 626 C CA . GLU A 1 81 ? -0.532 2.277 -10.327 1.00 91.06 81 GLU A CA 1
ATOM 627 C C . GLU A 1 81 ? -1.183 1.194 -9.470 1.00 91.06 81 GLU A C 1
ATOM 629 O O . GLU A 1 81 ? -2.118 0.514 -9.906 1.00 91.06 81 GLU A O 1
ATOM 634 N N . LEU A 1 82 ? -0.709 1.055 -8.234 1.00 92.31 82 LEU A N 1
ATOM 635 C CA . LEU A 1 82 ? -1.350 0.215 -7.232 1.00 92.31 82 LEU A CA 1
ATOM 636 C C . LEU A 1 82 ? -2.466 1.002 -6.549 1.00 92.31 82 LEU A C 1
ATOM 638 O O . LEU A 1 82 ? -2.198 2.007 -5.903 1.00 92.31 82 LEU A O 1
ATOM 642 N N . SER A 1 83 ? -3.692 0.498 -6.590 1.00 91.62 83 SER A N 1
ATOM 643 C CA . SER A 1 83 ? -4.810 1.014 -5.802 1.00 91.62 83 SER A CA 1
ATOM 644 C C . SER A 1 83 ? -5.058 0.134 -4.577 1.00 91.62 83 SER A C 1
ATOM 646 O O . SER A 1 83 ? -5.219 -1.083 -4.700 1.00 91.62 83 SER A O 1
ATOM 648 N N . LEU A 1 84 ? -5.130 0.756 -3.400 1.00 91.88 84 LEU A N 1
ATOM 649 C CA . LEU A 1 84 ? -5.593 0.153 -2.153 1.00 91.88 84 LEU A CA 1
ATOM 650 C C . LEU A 1 84 ? -6.974 0.708 -1.813 1.00 91.88 84 LEU A C 1
ATOM 652 O O . LEU A 1 84 ? -7.111 1.882 -1.483 1.00 91.88 84 LEU A O 1
ATOM 656 N N . PHE A 1 85 ? -7.992 -0.146 -1.854 1.00 89.38 85 PHE A N 1
ATOM 657 C CA . PHE A 1 85 ? -9.357 0.195 -1.459 1.00 89.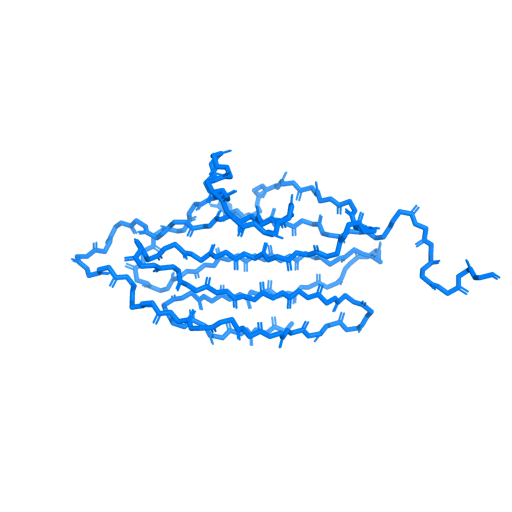38 85 PHE A CA 1
ATOM 658 C C . PHE A 1 85 ? -9.639 -0.301 -0.046 1.00 89.38 85 PHE A C 1
ATOM 660 O O . PHE A 1 85 ? -9.389 -1.468 0.263 1.00 89.38 85 PHE A O 1
ATOM 667 N N . HIS A 1 86 ? -10.199 0.560 0.799 1.00 86.44 86 HIS A N 1
ATOM 668 C CA . HIS A 1 86 ? -10.507 0.242 2.193 1.00 86.44 86 HIS A CA 1
ATOM 669 C C . HIS A 1 86 ? -11.978 0.520 2.546 1.00 86.44 86 HIS A C 1
ATOM 671 O O . HIS A 1 86 ? -12.698 1.236 1.846 1.00 86.44 86 HIS A O 1
ATOM 677 N N . SER A 1 87 ? -12.443 -0.056 3.658 1.00 80.06 87 SER A N 1
ATOM 678 C CA . SER A 1 87 ? -13.795 0.191 4.180 1.00 80.06 87 SER A CA 1
ATOM 679 C C . SER A 1 87 ? -14.007 1.668 4.544 1.00 80.06 87 SER A C 1
ATOM 681 O O . SER A 1 87 ? -13.109 2.298 5.101 1.00 80.06 87 SER A O 1
ATOM 683 N N . VAL A 1 88 ? -15.216 2.198 4.303 1.00 74.69 88 VAL A N 1
ATOM 684 C CA . VAL A 1 88 ? -15.643 3.563 4.708 1.00 74.69 88 VAL A CA 1
ATOM 685 C C . VAL A 1 88 ? -15.649 3.769 6.227 1.00 74.69 88 VAL A C 1
ATOM 687 O O . VAL 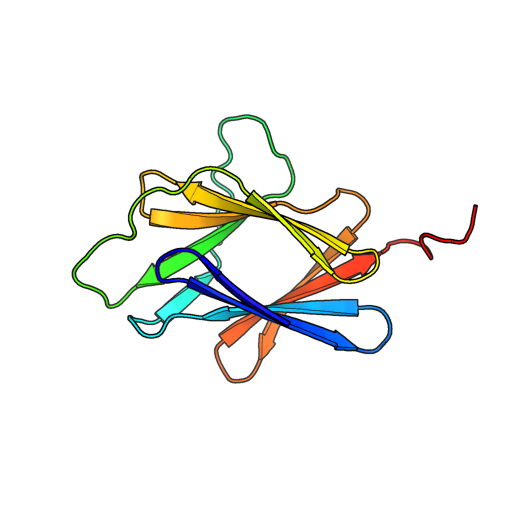A 1 88 ? -15.699 4.896 6.698 1.00 74.69 88 VAL A O 1
ATOM 690 N N . ARG A 1 89 ? -15.613 2.684 7.011 1.00 79.25 89 ARG A N 1
ATOM 691 C CA . ARG A 1 89 ? -15.608 2.743 8.484 1.00 79.25 89 ARG A CA 1
ATOM 692 C C . ARG A 1 89 ? -14.230 3.068 9.074 1.00 79.25 89 ARG A C 1
ATOM 694 O O . ARG A 1 89 ? -14.102 3.165 10.294 1.00 79.25 89 ARG A O 1
ATOM 701 N N . LEU A 1 90 ? -13.213 3.180 8.219 1.00 82.38 90 LEU A N 1
ATOM 702 C CA . LEU A 1 90 ? -11.834 3.439 8.604 1.00 82.38 90 LEU A CA 1
ATOM 703 C C . LEU A 1 90 ? -11.487 4.914 8.404 1.00 82.38 90 LEU A C 1
ATOM 705 O O . LEU A 1 90 ? -11.731 5.479 7.341 1.00 82.38 90 LEU A O 1
ATOM 709 N N . VAL A 1 91 ? -10.848 5.504 9.408 1.00 84.12 91 VAL A N 1
ATOM 710 C CA . VAL A 1 91 ? -10.055 6.723 9.259 1.00 84.12 91 VAL A CA 1
ATOM 711 C C . VAL A 1 91 ? -8.722 6.351 8.633 1.00 84.12 91 VAL A C 1
ATOM 713 O O . VAL A 1 91 ? -8.106 5.357 9.025 1.00 84.12 91 VAL A O 1
ATOM 716 N N . VAL A 1 92 ? -8.263 7.176 7.696 1.00 86.50 92 VAL A N 1
ATOM 717 C CA . VAL A 1 92 ? -6.964 7.014 7.047 1.00 86.50 92 VAL A CA 1
ATOM 718 C C . VAL A 1 92 ? -6.092 8.227 7.324 1.00 86.50 92 VAL A C 1
ATOM 720 O O . VAL A 1 92 ? -6.418 9.344 6.933 1.00 86.50 92 VAL A O 1
ATOM 723 N N . GLY A 1 93 ? -4.965 7.999 7.991 1.00 86.25 93 GLY A N 1
ATOM 724 C CA . GLY A 1 93 ? -3.870 8.955 8.090 1.00 86.25 93 GLY A CA 1
ATOM 725 C C . GLY A 1 93 ? -2.799 8.654 7.047 1.00 86.25 93 GLY A C 1
ATOM 726 O O . GLY A 1 93 ? -2.429 7.496 6.867 1.00 86.25 93 GLY A O 1
ATOM 727 N N . LYS A 1 94 ? -2.274 9.688 6.389 1.00 88.56 94 LYS A N 1
ATOM 728 C CA . LYS A 1 94 ? -1.086 9.600 5.529 1.00 88.56 94 LYS A CA 1
ATOM 729 C C . LYS A 1 94 ? 0.119 10.113 6.314 1.00 88.56 94 LYS A C 1
ATOM 731 O O . LYS A 1 94 ? 0.031 11.174 6.932 1.00 88.56 94 LYS A O 1
ATOM 736 N N . LYS A 1 95 ? 1.217 9.362 6.332 1.00 87.81 95 LYS A N 1
ATOM 737 C CA . LYS A 1 95 ? 2.465 9.727 7.015 1.00 87.81 95 LYS A CA 1
ATOM 738 C C . LYS A 1 95 ? 3.668 9.255 6.212 1.00 87.81 95 LYS A C 1
ATOM 740 O O . LYS A 1 95 ? 3.576 8.284 5.471 1.00 87.81 95 LYS A O 1
ATOM 745 N N . VAL A 1 96 ? 4.809 9.893 6.437 1.00 86.06 96 VAL A N 1
ATOM 746 C CA . VAL A 1 96 ? 6.108 9.403 5.969 1.00 86.06 96 VAL A CA 1
ATOM 747 C C . VAL A 1 96 ? 6.818 8.761 7.157 1.00 86.06 96 VAL A C 1
ATOM 749 O O . VAL A 1 96 ? 6.979 9.402 8.195 1.00 86.06 96 VAL A O 1
ATOM 752 N N . ILE A 1 97 ? 7.213 7.497 7.020 1.00 84.56 97 ILE A N 1
ATOM 753 C CA . ILE A 1 97 ? 8.002 6.758 8.015 1.00 84.56 97 ILE A CA 1
ATOM 754 C C . ILE A 1 97 ? 9.237 6.221 7.295 1.00 84.56 97 ILE A C 1
ATOM 756 O O . ILE A 1 97 ? 9.111 5.618 6.232 1.00 84.56 97 ILE A O 1
ATOM 760 N N . ASP A 1 98 ? 10.427 6.505 7.826 1.00 85.31 98 ASP A N 1
ATOM 761 C CA . ASP A 1 98 ? 11.718 6.149 7.213 1.00 85.31 98 ASP A CA 1
ATOM 762 C C . ASP A 1 98 ? 11.854 6.602 5.745 1.00 85.31 98 ASP A C 1
ATOM 764 O O . ASP A 1 98 ? 12.388 5.895 4.891 1.00 85.31 98 ASP A O 1
ATOM 768 N N . GLY A 1 99 ? 11.314 7.784 5.428 1.00 84.06 99 GLY A N 1
ATOM 769 C CA . GLY A 1 99 ? 11.320 8.334 4.068 1.00 84.06 99 GLY A CA 1
ATOM 770 C C . GLY A 1 99 ? 10.394 7.608 3.084 1.00 84.06 99 GLY A C 1
ATOM 771 O O . GLY A 1 99 ? 10.530 7.793 1.878 1.00 84.06 99 GLY A O 1
ATOM 772 N N . LYS A 1 100 ? 9.472 6.766 3.568 1.00 86.50 100 LYS A N 1
ATOM 773 C CA . LYS A 1 100 ? 8.522 6.010 2.745 1.00 86.50 100 LYS A CA 1
ATOM 774 C C . LYS A 1 100 ? 7.079 6.328 3.118 1.00 86.50 100 LYS A C 1
ATOM 776 O O . LYS A 1 100 ? 6.722 6.403 4.299 1.00 86.50 100 LYS A O 1
ATOM 781 N N . ASP A 1 101 ? 6.238 6.444 2.097 1.00 86.38 101 ASP A N 1
ATOM 782 C CA . ASP A 1 101 ? 4.813 6.683 2.279 1.00 86.38 101 ASP A CA 1
ATOM 783 C C . ASP A 1 101 ? 4.143 5.521 3.012 1.00 86.38 101 ASP A C 1
ATOM 785 O O . ASP A 1 101 ? 4.259 4.345 2.651 1.00 86.38 101 ASP A O 1
ATOM 789 N N . THR A 1 102 ? 3.434 5.879 4.076 1.00 88.00 102 THR A N 1
ATOM 790 C CA . THR A 1 102 ? 2.763 4.955 4.977 1.00 88.00 102 THR A CA 1
ATOM 791 C C . THR A 1 102 ? 1.344 5.437 5.247 1.00 88.00 102 THR A C 1
ATOM 793 O O . THR A 1 102 ? 1.096 6.593 5.590 1.00 88.00 102 THR A O 1
ATOM 796 N N . LEU A 1 103 ? 0.395 4.520 5.117 1.00 90.06 103 LEU A N 1
ATOM 797 C CA . LEU A 1 103 ? -0.986 4.702 5.528 1.00 90.06 103 LEU A CA 1
ATOM 798 C C . LEU A 1 103 ? -1.184 4.168 6.933 1.00 90.06 103 LEU A C 1
ATOM 800 O O . LEU A 1 103 ? -0.712 3.089 7.261 1.00 90.06 103 LEU A O 1
ATOM 804 N N . THR A 1 104 ? -1.938 4.880 7.751 1.00 88.31 104 THR A N 1
ATOM 805 C CA . THR A 1 104 ? -2.438 4.376 9.027 1.00 88.31 104 THR A CA 1
ATOM 806 C C . THR A 1 104 ? -3.951 4.284 8.936 1.00 88.31 104 THR A C 1
ATOM 808 O O . THR A 1 104 ? -4.620 5.298 8.762 1.00 88.31 104 THR A O 1
ATOM 811 N N . LEU A 1 105 ? -4.484 3.074 9.053 1.00 87.00 105 LEU A N 1
ATOM 812 C CA . LEU A 1 105 ? -5.908 2.775 9.061 1.00 87.00 105 LEU A CA 1
ATOM 813 C C . LEU A 1 105 ? -6.354 2.537 10.506 1.00 87.00 105 LEU A C 1
ATOM 815 O O . LEU A 1 105 ? -5.713 1.784 11.235 1.00 87.00 105 LEU A O 1
ATOM 819 N N . ALA A 1 106 ? -7.453 3.155 10.918 1.00 85.06 106 ALA A N 1
ATOM 820 C CA .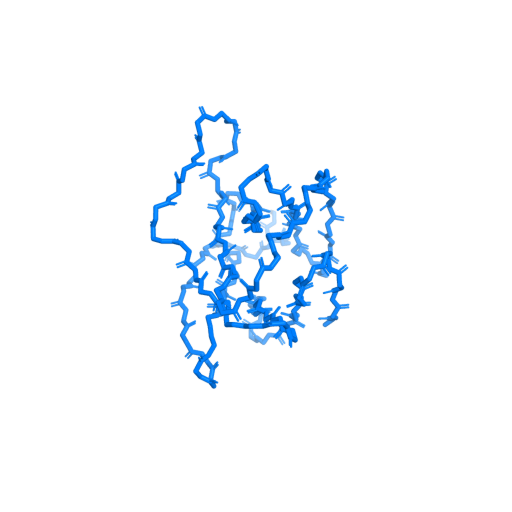 ALA A 1 106 ? -8.029 2.974 12.250 1.00 85.06 106 ALA A CA 1
ATOM 821 C C . ALA A 1 106 ? -9.555 2.957 12.163 1.00 85.06 106 ALA A C 1
ATOM 823 O O . ALA A 1 106 ? -10.127 3.721 11.388 1.00 85.06 106 ALA A O 1
ATOM 824 N N . PHE A 1 107 ? -10.237 2.123 12.945 1.00 79.38 107 PHE A N 1
ATOM 825 C CA . PHE A 1 107 ? -11.700 2.166 12.998 1.00 79.38 107 PHE A CA 1
ATOM 826 C C . PHE A 1 107 ? -12.200 3.413 13.746 1.00 79.38 107 PHE A C 1
ATOM 828 O O . PHE A 1 107 ? -11.611 3.830 14.738 1.00 79.38 107 PHE A O 1
ATOM 835 N N . LEU A 1 108 ? -13.309 4.004 13.279 1.00 69.31 108 LEU A N 1
ATOM 836 C CA . LEU A 1 108 ? -13.962 5.153 13.935 1.00 69.31 108 LEU A CA 1
ATOM 837 C C . LEU A 1 108 ? -14.555 4.817 15.317 1.00 69.31 108 LEU A C 1
ATOM 839 O O . LEU A 1 108 ? -14.734 5.703 16.150 1.00 69.31 108 LEU A O 1
ATOM 843 N N . LYS A 1 109 ? -14.900 3.547 15.534 1.00 65.88 109 LYS A N 1
ATOM 844 C CA . LYS A 1 109 ? -15.393 2.955 16.783 1.00 65.88 109 LYS A CA 1
ATOM 845 C C . LYS A 1 109 ? -14.866 1.528 16.858 1.00 65.88 109 LYS A C 1
ATOM 847 O O . LYS A 1 109 ? -14.605 0.944 15.806 1.00 65.88 109 LYS A O 1
ATOM 852 N N . ASP A 1 110 ? -14.739 0.977 18.063 1.00 59.56 110 ASP A N 1
ATOM 853 C CA . ASP A 1 110 ? -14.361 -0.427 18.237 1.00 59.56 110 ASP A CA 1
ATOM 854 C C . ASP A 1 110 ? -15.316 -1.310 17.407 1.00 59.56 110 ASP A C 1
ATOM 856 O O . ASP A 1 110 ? -16.534 -1.233 17.610 1.00 59.56 110 ASP A O 1
ATOM 860 N N . PRO A 1 111 ? -14.813 -2.100 16.439 1.00 58.09 111 PRO A N 1
ATOM 861 C CA . PRO A 1 111 ? -15.655 -2.930 15.582 1.00 58.09 111 PRO A CA 1
ATOM 862 C C . PRO A 1 111 ? -16.475 -3.963 16.371 1.00 58.09 111 PRO A C 1
ATOM 864 O O . PRO A 1 111 ? -17.453 -4.480 15.829 1.00 58.09 111 PRO A O 1
ATOM 867 N N . LYS A 1 112 ? -16.121 -4.236 17.637 1.00 57.75 112 LYS A N 1
ATOM 868 C CA . LYS A 1 112 ? -16.840 -5.147 18.539 1.00 57.75 112 LYS A CA 1
ATOM 869 C C . LYS A 1 112 ? -17.866 -4.463 19.443 1.00 57.75 112 LYS A C 1
ATOM 871 O O . LYS A 1 112 ? -18.621 -5.163 20.113 1.00 57.75 112 LYS A O 1
ATOM 876 N N . SER A 1 113 ? -17.923 -3.131 19.476 1.00 49.19 113 SER A N 1
ATOM 877 C CA . SER A 1 113 ? -18.943 -2.397 20.232 1.00 49.19 113 SER A CA 1
ATOM 878 C C . SER A 1 113 ? -20.214 -2.282 19.385 1.00 49.19 113 SER A C 1
ATOM 880 O O . SER A 1 113 ? -20.441 -1.287 18.694 1.00 49.19 113 SER A O 1
ATOM 882 N N . HIS A 1 114 ? -20.993 -3.364 19.388 1.00 47.88 114 HIS A N 1
ATOM 883 C CA . HIS A 1 114 ? -22.375 -3.400 18.913 1.00 47.88 114 HIS A CA 1
ATOM 884 C C . HIS A 1 114 ? -23.347 -3.090 20.050 1.00 47.88 114 HIS A C 1
ATOM 886 O O . HIS A 1 114 ? -23.086 -3.553 21.184 1.00 47.88 114 HIS A O 1
#

Secondary structure (DSSP, 8-state):
-EEEETTEEEEEEEETTEEEEEEEESSSEEEE-SS----SS-TTEEEEEEES-SSPPPPEEEEEEEETTEEEEEEE-TTSPEEEEE-TTEEEEEEEETTEEEEEEEESS-TT--

Radius of gyration: 13.9 Å; chains: 1; bounding box: 35×22×38 Å

pLDDT: mean 83.5, std 12.29, range [44.78, 95.38]

Foldseek 3Di:
DWDDDFQKIWDWDDDPQKIKIFIAGPQAAKDWDPDPPDPDDAPAKIKIDGPDHPDATDWADWDWDDDPPWIWIWTQDPRRIIIIGGDPQWDWDWDQDPNTIMIITHGPDDPPPD

Sequence (114 aa):
MQIYYGPYIIKTHELDQKLSVQVTSALGDVSMSEEAHHPHGFPNGICFNLSGTKNKPEAKGLKKYAFGEYTFILGINNIGELSLFHSVRLVVGKKVIDGKDTLTLAFLKDPKSH